Protein AF-K9Y0U2-F1 (afdb_monomer_lite)

Sequence (178 aa):
MDYDLEQKLWNAGQTDQIYKKEIWLKIVYSLLSDFQKFIGQSFEKDEEINMDINNPFSPSFGIWIWKDGENLYEGKSNIIDSSI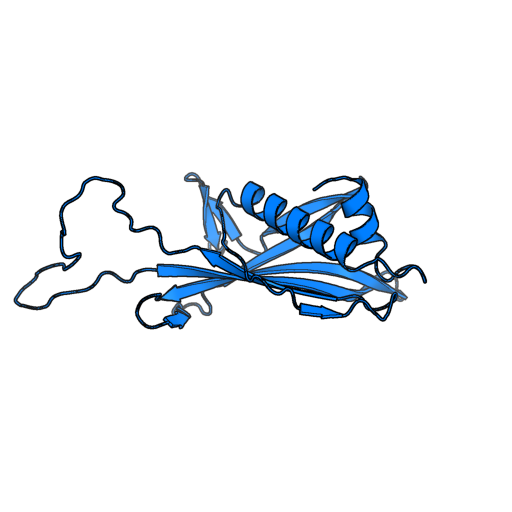ETNNKKFLLPSITWSGVMGGDMIGSKENDKTQEIFSVSLTLFLFDSINKERIRLDTGESIIEFVYKKHSNGHGNWISLGWHKDIYGEWEDIQYE

Radius of gyration: 19.95 Å; chains: 1; bounding box: 47×32×65 Å

Secondary structure (DSSP, 8-state):
--HHHHHHHHHTTSSS-PPPHHHHHHHHHHHHHHHHHHHT---EE-S--EEE-SSTTS-EEEEEEE-----S--S-S-----EEEETTEEEEPP-EEEEEEEEEEEEEEEETTEEEEEEEEEEEEEEEETTTTEE-EETTEE-EEEEEEEE-TTS-EEEEEESEEE-TTS-EEE----

Organism: Stanieria cyanosphaera (strain ATCC 29371 / PCC 7437) (NCBI:txid111780)

Structure (mmCIF, N/CA/C/O backbone):
data_AF-K9Y0U2-F1
#
_entry.id   AF-K9Y0U2-F1
#
loop_
_atom_site.group_PDB
_atom_site.id
_atom_site.type_symbol
_atom_site.label_atom_id
_atom_site.label_alt_id
_atom_site.label_comp_id
_atom_site.label_asym_id
_atom_site.label_entity_id
_atom_site.label_seq_id
_atom_site.pdbx_PDB_ins_code
_atom_site.Cartn_x
_atom_site.Cartn_y
_atom_site.Cartn_z
_atom_site.occupancy
_atom_site.B_iso_or_equiv
_atom_site.auth_seq_id
_atom_site.auth_comp_id
_atom_site.auth_asym_id
_atom_site.auth_atom_id
_atom_site.pdbx_PDB_model_num
ATOM 1 N N . MET A 1 1 ? -0.264 13.273 -5.084 1.00 85.12 1 MET A N 1
ATOM 2 C CA . MET A 1 1 ? 1.164 12.898 -5.249 1.00 85.12 1 MET A CA 1
ATOM 3 C C . MET A 1 1 ? 1.847 13.863 -6.227 1.00 85.12 1 MET A C 1
ATOM 5 O O . MET A 1 1 ? 1.138 14.496 -7.001 1.00 85.12 1 MET A O 1
ATOM 9 N N . ASP A 1 2 ? 3.175 14.042 -6.182 1.00 88.69 2 ASP A N 1
ATOM 10 C CA . ASP A 1 2 ? 3.893 14.798 -7.233 1.00 88.69 2 ASP A CA 1
ATOM 11 C C . ASP A 1 2 ? 3.988 13.975 -8.529 1.00 88.69 2 ASP A C 1
ATOM 13 O O . ASP A 1 2 ? 4.204 12.762 -8.474 1.00 88.69 2 ASP A O 1
ATOM 17 N N . TYR A 1 3 ? 3.845 14.631 -9.685 1.00 90.31 3 TYR A N 1
ATOM 18 C CA . TYR A 1 3 ? 3.763 13.955 -10.982 1.00 90.31 3 TYR A CA 1
ATOM 19 C C . TYR A 1 3 ? 5.022 13.142 -11.323 1.00 90.31 3 TYR A C 1
ATOM 21 O O . TYR A 1 3 ? 4.906 12.051 -11.874 1.00 90.31 3 TYR A O 1
ATOM 29 N N . ASP A 1 4 ? 6.226 13.612 -10.975 1.00 93.62 4 ASP A N 1
ATOM 30 C CA . ASP A 1 4 ? 7.470 12.883 -11.268 1.00 93.62 4 ASP A CA 1
ATOM 31 C C . ASP A 1 4 ? 7.577 11.587 -10.449 1.00 93.62 4 ASP A C 1
ATOM 33 O O . ASP A 1 4 ? 7.944 10.536 -10.981 1.00 93.62 4 ASP A O 1
ATOM 37 N N . LEU A 1 5 ? 7.204 11.630 -9.167 1.00 94.94 5 LEU A N 1
ATOM 38 C CA . LEU A 1 5 ? 7.171 10.434 -8.319 1.00 94.94 5 LEU A CA 1
ATOM 39 C C . LEU A 1 5 ? 6.111 9.438 -8.796 1.00 94.94 5 LEU A C 1
ATOM 41 O O . LEU A 1 5 ? 6.335 8.231 -8.754 1.00 94.94 5 LEU A O 1
ATOM 45 N N . GLU A 1 6 ? 4.970 9.941 -9.253 1.00 93.69 6 GLU A N 1
ATOM 46 C CA . GLU A 1 6 ? 3.879 9.128 -9.778 1.00 93.69 6 GLU A CA 1
ATOM 47 C C . GLU A 1 6 ? 4.269 8.416 -11.079 1.00 93.69 6 GLU A C 1
ATOM 49 O O . GLU A 1 6 ? 4.032 7.219 -11.226 1.00 93.69 6 GLU A O 1
ATOM 54 N N . GLN A 1 7 ? 4.949 9.102 -12.003 1.00 92.88 7 GLN A N 1
ATOM 55 C CA . GLN A 1 7 ? 5.466 8.440 -13.204 1.00 92.88 7 GLN A CA 1
ATOM 56 C C . GLN A 1 7 ? 6.514 7.376 -12.863 1.00 92.88 7 GLN A C 1
ATOM 58 O O . GLN A 1 7 ? 6.521 6.311 -13.476 1.00 92.88 7 GLN A O 1
ATOM 63 N N . LYS A 1 8 ? 7.373 7.617 -11.865 1.00 94.12 8 LYS A N 1
ATOM 64 C CA . LYS A 1 8 ? 8.321 6.599 -11.383 1.00 94.12 8 LYS A CA 1
ATOM 65 C C . LYS A 1 8 ? 7.601 5.388 -10.804 1.00 94.12 8 LYS A C 1
ATOM 67 O O . LYS A 1 8 ? 7.961 4.273 -11.152 1.00 94.12 8 LYS A O 1
ATOM 72 N N . LEU A 1 9 ? 6.564 5.591 -9.992 1.00 94.56 9 LEU A N 1
ATOM 73 C CA . LEU A 1 9 ? 5.728 4.498 -9.492 1.00 94.56 9 LEU A CA 1
ATOM 74 C C . LEU A 1 9 ? 5.173 3.655 -10.650 1.00 94.56 9 LEU A C 1
ATOM 76 O O . LEU A 1 9 ? 5.312 2.438 -10.645 1.00 94.56 9 LEU A O 1
ATOM 80 N N . TRP A 1 10 ? 4.602 4.296 -11.672 1.00 92.06 10 TRP A N 1
ATOM 81 C CA . TRP A 1 10 ? 3.995 3.583 -12.799 1.00 92.06 10 TRP A CA 1
ATOM 82 C C . TRP A 1 10 ? 4.975 2.910 -13.748 1.00 92.06 10 TRP A C 1
ATOM 84 O O . TRP A 1 10 ? 4.578 1.971 -14.432 1.00 92.06 10 TRP A O 1
ATOM 94 N N . ASN A 1 11 ? 6.217 3.380 -13.800 1.00 91.25 11 ASN A N 1
ATOM 95 C CA . ASN A 1 11 ? 7.268 2.799 -14.632 1.00 91.25 11 ASN A CA 1
ATOM 96 C C . ASN A 1 11 ? 8.131 1.781 -13.865 1.00 91.25 11 ASN A C 1
ATOM 98 O O . ASN A 1 11 ? 8.994 1.136 -14.465 1.00 91.25 11 ASN A O 1
ATOM 102 N N . ALA A 1 12 ? 7.917 1.626 -12.555 1.00 92.19 12 ALA A N 1
ATOM 103 C CA . ALA A 1 12 ? 8.572 0.599 -11.758 1.00 92.19 12 ALA A CA 1
ATOM 104 C C . ALA A 1 12 ? 8.256 -0.795 -12.325 1.00 92.19 12 ALA A C 1
ATOM 106 O O . ALA A 1 12 ? 7.140 -1.048 -12.779 1.00 92.19 12 ALA A O 1
ATOM 107 N N . GLY A 1 13 ? 9.251 -1.684 -12.362 1.00 89.06 13 GLY A N 1
ATOM 108 C CA . GLY A 1 13 ? 9.092 -3.015 -12.953 1.00 89.06 13 GLY A CA 1
ATOM 109 C C . GLY A 1 13 ? 9.189 -3.066 -14.481 1.00 89.06 13 GLY A C 1
ATOM 110 O O . GLY A 1 13 ? 9.381 -4.137 -15.043 1.00 89.06 13 GLY A O 1
ATOM 111 N N . GLN A 1 14 ? 9.083 -1.927 -15.180 1.00 89.06 14 GLN A N 1
ATOM 112 C CA . GLN A 1 14 ? 8.996 -1.890 -16.651 1.00 89.06 14 GLN A CA 1
ATOM 113 C C . GLN A 1 14 ? 10.332 -1.611 -17.347 1.00 89.06 14 GLN A C 1
ATOM 115 O O . GLN A 1 14 ? 10.427 -1.697 -18.571 1.00 89.06 14 GLN A O 1
ATOM 120 N N . THR A 1 15 ? 11.363 -1.244 -16.587 1.00 86.44 15 THR A N 1
ATOM 121 C CA . THR A 1 15 ? 12.689 -0.895 -17.111 1.00 86.44 15 THR A CA 1
ATOM 122 C C . THR A 1 15 ? 13.772 -1.581 -16.291 1.00 86.44 15 THR A C 1
ATOM 124 O O . THR A 1 15 ? 13.530 -2.000 -15.164 1.00 86.44 15 THR A O 1
ATOM 127 N N . ASP A 1 16 ? 14.984 -1.657 -16.832 1.00 87.19 16 ASP A N 1
ATOM 128 C CA . ASP A 1 16 ? 16.177 -2.124 -16.116 1.00 87.19 16 ASP A CA 1
ATOM 129 C C . ASP A 1 16 ? 16.710 -1.097 -15.098 1.00 87.19 16 ASP A C 1
ATOM 131 O O . ASP A 1 16 ? 17.675 -1.359 -14.374 1.00 87.19 16 ASP A O 1
ATOM 135 N N . GLN A 1 17 ? 16.081 0.078 -15.012 1.00 87.81 17 GLN A N 1
ATOM 136 C CA . GLN A 1 17 ? 16.487 1.137 -14.108 1.00 87.81 17 GLN A CA 1
ATOM 137 C C . GLN A 1 17 ? 16.102 0.813 -12.660 1.00 87.81 17 GLN A C 1
ATOM 139 O O . GLN A 1 17 ? 14.937 0.854 -12.270 1.00 87.81 17 GLN A O 1
ATOM 144 N N . ILE A 1 18 ? 17.116 0.614 -11.820 1.00 89.25 18 ILE A N 1
ATOM 145 C CA . ILE A 1 18 ? 16.942 0.511 -10.369 1.00 89.25 18 ILE A CA 1
ATOM 146 C C . ILE A 1 18 ? 16.820 1.917 -9.774 1.00 89.25 18 ILE A C 1
ATOM 148 O O . ILE A 1 18 ? 17.741 2.740 -9.859 1.00 89.25 18 ILE A O 1
ATOM 152 N N . TYR A 1 19 ? 15.690 2.203 -9.131 1.00 92.75 19 TYR A N 1
ATOM 153 C CA . TYR A 1 19 ? 15.543 3.416 -8.335 1.00 92.75 19 TYR A CA 1
ATOM 154 C C . TYR A 1 19 ? 16.233 3.262 -6.986 1.00 92.75 19 TYR A C 1
ATOM 156 O O . TYR A 1 19 ? 16.127 2.238 -6.315 1.00 92.75 19 TYR A O 1
ATOM 164 N N . LYS A 1 20 ? 16.922 4.322 -6.558 1.00 94.62 20 LYS A N 1
ATOM 165 C CA . LYS A 1 20 ? 17.547 4.345 -5.235 1.00 94.62 20 LYS A CA 1
ATOM 166 C C . LYS A 1 20 ? 16.485 4.292 -4.135 1.00 94.62 20 LYS A C 1
ATOM 168 O O . LYS A 1 20 ? 15.379 4.811 -4.315 1.00 94.62 20 LYS A O 1
ATOM 173 N N . LYS A 1 21 ? 16.852 3.756 -2.967 1.00 95.38 21 LYS A N 1
ATOM 174 C CA . LYS A 1 21 ? 15.973 3.664 -1.789 1.00 95.38 21 LYS A CA 1
ATOM 175 C C . LYS A 1 21 ? 15.334 5.009 -1.429 1.00 95.38 21 LYS A C 1
ATOM 177 O O . LYS A 1 21 ? 14.162 5.054 -1.079 1.00 95.38 21 LYS A O 1
ATOM 182 N N . GLU A 1 22 ? 16.048 6.123 -1.586 1.00 96.12 22 GLU A N 1
ATOM 183 C CA . GLU A 1 22 ? 15.520 7.457 -1.270 1.00 96.12 22 GLU A CA 1
ATOM 184 C C . GLU A 1 22 ? 14.366 7.876 -2.191 1.00 96.12 22 GLU A C 1
ATOM 186 O O . GLU A 1 22 ? 13.500 8.648 -1.781 1.00 96.12 22 GLU A O 1
ATOM 191 N N . ILE A 1 23 ? 14.340 7.385 -3.433 1.00 95.81 23 ILE A N 1
ATOM 192 C CA . ILE A 1 23 ? 13.233 7.625 -4.366 1.00 95.81 23 ILE A CA 1
ATOM 193 C C . ILE A 1 23 ? 12.016 6.813 -3.926 1.00 95.81 23 ILE A C 1
ATOM 195 O O . ILE A 1 23 ? 10.928 7.375 -3.829 1.00 95.81 23 ILE A O 1
ATOM 199 N N . TRP A 1 24 ? 12.206 5.535 -3.591 1.00 96.00 24 TRP A N 1
ATOM 200 C CA . TRP A 1 24 ? 11.136 4.688 -3.061 1.00 96.00 24 TRP A CA 1
ATOM 201 C C . TRP A 1 24 ? 10.532 5.255 -1.779 1.00 96.00 24 TRP A C 1
ATOM 203 O O . TRP A 1 24 ? 9.315 5.357 -1.676 1.00 96.00 24 TRP A O 1
ATOM 213 N N . LEU A 1 25 ? 11.355 5.738 -0.847 1.00 96.25 25 LEU A N 1
ATOM 214 C CA . LEU A 1 25 ? 10.867 6.406 0.364 1.00 96.25 25 LEU A CA 1
ATOM 215 C C . LEU A 1 25 ? 10.001 7.630 0.033 1.00 96.25 25 LEU A C 1
ATOM 217 O O . LEU A 1 25 ? 8.937 7.807 0.621 1.00 96.25 25 LEU A O 1
ATOM 221 N N . LYS A 1 26 ? 10.409 8.455 -0.941 1.00 97.06 26 LYS A N 1
ATOM 222 C CA . LYS A 1 26 ? 9.600 9.599 -1.394 1.00 97.06 26 LYS A CA 1
ATOM 223 C C . LYS A 1 26 ? 8.276 9.161 -2.016 1.00 97.06 26 LYS A C 1
ATOM 225 O O . LYS A 1 26 ? 7.264 9.805 -1.755 1.00 97.06 26 LYS A O 1
ATOM 230 N N . ILE A 1 27 ? 8.276 8.090 -2.810 1.00 96.75 27 ILE A N 1
ATOM 231 C CA . ILE A 1 27 ? 7.062 7.510 -3.398 1.00 96.75 27 ILE A CA 1
ATOM 232 C C . ILE A 1 27 ? 6.110 7.059 -2.288 1.00 96.75 27 ILE A C 1
ATOM 234 O O . ILE A 1 27 ? 4.984 7.546 -2.230 1.00 96.75 27 ILE A O 1
ATOM 238 N N . VAL A 1 28 ? 6.579 6.214 -1.365 1.00 96.94 28 VAL A N 1
ATOM 239 C CA . VAL A 1 28 ? 5.774 5.670 -0.257 1.00 96.94 28 VAL A CA 1
ATOM 240 C C . VAL A 1 28 ? 5.212 6.788 0.621 1.00 96.94 28 VAL A C 1
ATOM 242 O O . VAL A 1 28 ? 4.020 6.806 0.916 1.00 96.94 28 VAL A O 1
ATOM 245 N N . TYR A 1 29 ? 6.027 7.777 0.993 1.00 96.19 29 TYR A N 1
ATOM 246 C CA . TYR A 1 29 ? 5.552 8.904 1.800 1.00 96.19 29 TYR A CA 1
ATOM 247 C C . TYR A 1 29 ? 4.585 9.816 1.047 1.00 96.19 29 TYR A C 1
ATOM 249 O O . TYR A 1 29 ? 3.663 10.358 1.656 1.00 96.19 29 TYR A O 1
ATOM 257 N N . SER A 1 30 ? 4.755 9.980 -0.268 1.00 96.69 30 SER A N 1
ATOM 258 C CA . SER A 1 30 ? 3.799 10.743 -1.068 1.00 96.69 30 SER A CA 1
ATOM 259 C C . SER A 1 30 ? 2.466 10.008 -1.198 1.00 96.69 30 SER A C 1
ATOM 261 O O . SER A 1 30 ? 1.435 10.652 -1.037 1.00 96.69 30 SER A O 1
ATOM 263 N N . LEU A 1 31 ? 2.482 8.685 -1.393 1.00 97.12 31 LEU A N 1
ATOM 264 C CA . LEU A 1 31 ? 1.287 7.834 -1.408 1.00 97.12 31 LEU A CA 1
ATOM 265 C C . LEU A 1 31 ? 0.527 7.903 -0.081 1.00 97.12 31 LEU A C 1
ATOM 267 O O . LEU A 1 31 ? -0.671 8.171 -0.087 1.00 97.12 31 LEU A O 1
ATOM 271 N N . LEU A 1 32 ? 1.225 7.753 1.050 1.00 96.56 32 LEU A N 1
ATOM 272 C CA . LEU A 1 32 ? 0.609 7.859 2.374 1.00 96.56 32 LEU A CA 1
ATOM 273 C C . LEU A 1 32 ? 0.042 9.264 2.622 1.00 96.56 32 LEU A C 1
ATOM 275 O O . LEU A 1 32 ? -1.087 9.407 3.081 1.00 96.56 32 LEU A O 1
ATOM 279 N N . SER A 1 33 ? 0.788 10.319 2.282 1.00 95.94 33 SER A N 1
ATOM 280 C CA . SER A 1 33 ? 0.293 11.695 2.414 1.00 95.94 33 SER A CA 1
ATOM 281 C C . SER A 1 33 ? -0.955 11.942 1.562 1.00 95.94 33 SER A C 1
ATOM 283 O O . SER A 1 33 ? -1.879 12.621 2.010 1.00 95.94 33 SER A O 1
ATOM 285 N N . ASP A 1 34 ? -0.986 11.397 0.346 1.00 96.38 34 ASP A N 1
ATOM 286 C CA . ASP A 1 34 ? -2.134 11.472 -0.554 1.00 96.38 34 ASP A CA 1
ATOM 287 C C . ASP A 1 34 ? -3.341 10.710 0.009 1.00 96.38 34 ASP A C 1
ATOM 289 O O . ASP A 1 34 ? -4.444 11.253 0.056 1.00 96.38 34 ASP A O 1
ATOM 293 N N . PHE A 1 35 ? -3.114 9.508 0.548 1.00 95.75 35 PHE A N 1
ATOM 294 C CA . PHE A 1 35 ? -4.143 8.696 1.197 1.00 95.75 35 PHE A CA 1
ATOM 295 C C . PHE A 1 35 ? -4.768 9.410 2.398 1.00 95.75 35 PHE A C 1
ATOM 297 O O . PHE A 1 35 ? -5.988 9.514 2.496 1.00 95.75 35 PHE A O 1
ATOM 304 N N . GLN A 1 36 ? -3.945 9.970 3.285 1.00 94.31 36 GLN A N 1
ATOM 305 C CA . GLN A 1 36 ? -4.421 10.708 4.458 1.00 94.31 36 GLN A CA 1
ATOM 306 C C . GLN A 1 36 ? -5.299 11.905 4.072 1.00 94.31 36 GLN A C 1
ATOM 308 O O . GLN A 1 36 ? -6.299 12.190 4.729 1.00 94.31 36 GLN A O 1
ATOM 313 N N . LYS A 1 37 ? -4.965 12.594 2.971 1.00 93.81 37 LYS A N 1
ATOM 314 C CA . LYS A 1 37 ? -5.805 13.672 2.424 1.00 93.81 37 LYS A CA 1
ATOM 315 C C . LYS A 1 37 ? -7.115 13.139 1.857 1.00 93.81 37 LYS A C 1
ATOM 317 O O . LYS A 1 37 ? -8.154 13.752 2.076 1.00 93.81 37 LYS A O 1
ATOM 322 N N . PHE A 1 38 ? -7.063 12.021 1.137 1.00 92.44 38 PHE A N 1
ATOM 323 C CA . PHE A 1 38 ? -8.236 11.373 0.555 1.00 92.44 38 PHE A CA 1
ATOM 324 C C . PHE A 1 38 ? -9.239 10.931 1.630 1.00 92.44 38 PHE A C 1
ATOM 326 O O . PHE A 1 38 ? -10.432 11.245 1.559 1.00 92.44 38 PHE A O 1
ATOM 333 N N . ILE A 1 39 ? -8.751 10.243 2.663 1.00 89.81 39 ILE A N 1
ATOM 334 C CA . ILE A 1 39 ? -9.589 9.765 3.759 1.00 89.81 39 ILE A CA 1
ATOM 335 C C . ILE A 1 39 ? -10.008 10.920 4.686 1.00 89.81 39 ILE A C 1
ATOM 337 O O . ILE A 1 39 ? -11.124 10.904 5.200 1.00 89.81 39 ILE A O 1
ATOM 341 N N . GLY A 1 40 ? -9.184 11.970 4.797 1.00 88.44 40 GLY A N 1
ATOM 342 C CA . GLY A 1 40 ? -9.396 13.119 5.685 1.00 88.44 40 GLY A CA 1
ATOM 343 C C . GLY A 1 40 ? -8.897 12.876 7.112 1.00 88.44 40 GLY A C 1
ATOM 344 O O . GLY A 1 40 ? -9.385 13.502 8.046 1.00 88.44 40 GLY A O 1
ATOM 345 N N . GLN A 1 41 ? -7.954 11.950 7.289 1.00 87.19 41 GLN A N 1
ATOM 346 C CA . GLN A 1 41 ? -7.462 11.500 8.587 1.00 87.19 41 GLN A CA 1
ATOM 347 C C . GLN A 1 41 ? -5.956 11.250 8.533 1.00 87.19 41 GLN A C 1
ATOM 349 O O . GLN A 1 41 ? -5.435 10.731 7.545 1.00 87.19 41 GLN A O 1
ATOM 354 N N . SER A 1 42 ? -5.266 11.626 9.606 1.00 91.06 42 SER A N 1
ATOM 355 C CA . SER A 1 42 ? -3.837 11.375 9.779 1.00 91.06 42 SER A CA 1
ATOM 356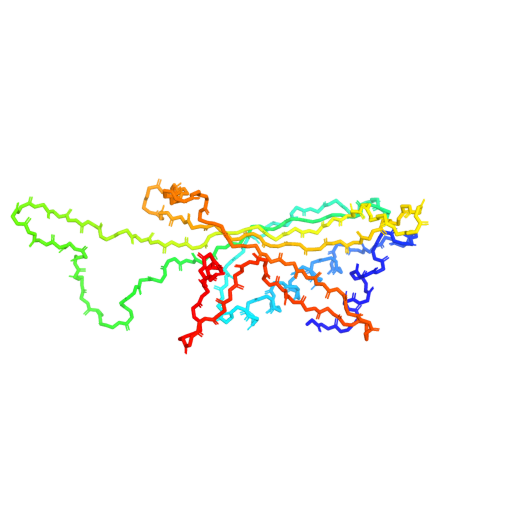 C C . SER A 1 42 ? -3.604 10.004 10.400 1.00 91.06 42 SER A C 1
ATOM 358 O O . SER A 1 42 ? -4.338 9.594 11.298 1.00 91.06 42 SER A O 1
ATOM 360 N N . PHE A 1 43 ? -2.550 9.342 9.943 1.00 91.81 43 PHE A N 1
ATOM 361 C CA . PHE A 1 43 ? -2.046 8.093 10.478 1.00 91.81 43 PHE A CA 1
ATOM 362 C C . PHE A 1 43 ? -0.571 8.271 10.839 1.00 91.81 43 PHE A C 1
ATOM 364 O O . PHE A 1 43 ? 0.209 8.932 10.150 1.00 91.81 43 PHE A O 1
ATOM 371 N N . GLU A 1 44 ? -0.182 7.661 11.941 1.00 92.62 44 GLU A N 1
ATOM 372 C CA . GLU A 1 44 ? 1.200 7.327 12.212 1.00 92.62 44 GLU A CA 1
ATOM 373 C C . GLU A 1 44 ? 1.635 6.158 11.330 1.00 92.62 44 GLU A C 1
ATOM 375 O O . GLU A 1 44 ? 0.831 5.507 10.656 1.00 92.62 44 GLU A O 1
ATOM 380 N N . LYS A 1 45 ? 2.940 5.918 11.294 1.00 93.44 45 LYS A N 1
ATOM 381 C CA . LYS A 1 45 ? 3.548 4.893 10.458 1.00 93.44 45 LYS A CA 1
ATOM 382 C C . LYS A 1 45 ? 4.783 4.331 11.132 1.00 93.44 45 LYS A C 1
ATOM 384 O O . LYS A 1 45 ? 5.461 5.046 11.872 1.00 93.44 45 LYS A O 1
ATOM 389 N N . ASP A 1 46 ? 5.143 3.116 10.748 1.00 91.88 46 ASP A N 1
ATOM 390 C CA . ASP A 1 46 ? 6.424 2.547 11.140 1.00 91.88 46 ASP A CA 1
ATOM 391 C C . ASP A 1 46 ? 7.596 3.413 10.641 1.00 91.88 46 ASP A C 1
ATOM 393 O O . ASP A 1 46 ? 7.543 4.106 9.607 1.00 91.88 46 ASP A O 1
ATOM 397 N N . GLU A 1 47 ? 8.684 3.394 11.413 1.00 89.44 47 GLU A N 1
ATOM 398 C CA . GLU A 1 47 ? 9.952 4.008 11.015 1.00 89.44 47 GLU A CA 1
ATOM 399 C C . GLU A 1 47 ? 10.590 3.237 9.858 1.00 89.44 47 GLU A C 1
ATOM 401 O O . GLU A 1 47 ? 11.123 3.838 8.919 1.00 89.44 47 GLU A O 1
ATOM 406 N N . GLU A 1 48 ? 10.505 1.908 9.917 1.00 91.38 48 GLU A N 1
ATOM 407 C CA . GLU A 1 48 ? 11.047 1.008 8.914 1.00 91.38 48 GLU A CA 1
ATOM 408 C C . GLU A 1 48 ? 9.994 0.668 7.857 1.00 91.38 48 GLU A C 1
ATOM 410 O O . GLU A 1 48 ? 8.847 0.345 8.154 1.00 91.38 48 GLU A O 1
ATOM 415 N N . ILE A 1 49 ? 10.402 0.740 6.592 1.00 94.44 49 ILE A N 1
ATOM 416 C CA . ILE A 1 49 ? 9.594 0.305 5.456 1.00 94.44 49 ILE A CA 1
ATOM 417 C C . ILE A 1 49 ? 10.258 -0.945 4.902 1.00 94.44 49 ILE A C 1
ATOM 419 O O . ILE A 1 49 ? 11.435 -0.899 4.525 1.00 94.44 49 ILE A O 1
ATOM 423 N N . ASN A 1 50 ? 9.502 -2.038 4.828 1.00 95.88 50 ASN A N 1
ATOM 424 C CA . ASN A 1 50 ? 9.959 -3.239 4.151 1.00 95.88 50 ASN A CA 1
ATOM 425 C C . ASN A 1 50 ? 10.001 -2.954 2.645 1.00 95.88 50 ASN A C 1
ATOM 427 O O . ASN A 1 50 ? 9.026 -2.455 2.088 1.00 95.88 50 ASN A O 1
ATOM 431 N N . MET A 1 51 ? 11.136 -3.210 2.000 1.00 95.56 51 MET A N 1
ATOM 432 C CA . MET A 1 51 ? 11.342 -2.944 0.580 1.00 95.56 51 MET A CA 1
ATOM 433 C C . MET A 1 51 ? 12.196 -4.046 -0.035 1.00 95.56 51 MET A C 1
ATOM 435 O O . MET A 1 51 ? 13.308 -4.291 0.438 1.00 95.56 51 MET A O 1
ATOM 439 N N . ASP A 1 52 ? 11.732 -4.615 -1.143 1.00 95.06 52 ASP A N 1
ATOM 440 C CA . ASP A 1 52 ? 12.575 -5.378 -2.058 1.00 95.06 52 ASP A CA 1
ATOM 441 C C . ASP A 1 52 ? 12.668 -4.615 -3.375 1.00 95.06 52 ASP A C 1
ATOM 443 O O . ASP A 1 52 ? 11.726 -4.566 -4.149 1.00 95.06 52 ASP A O 1
ATOM 447 N N . ILE A 1 53 ? 13.789 -3.933 -3.595 1.00 93.62 53 ILE A N 1
ATOM 448 C CA . ILE A 1 53 ? 13.979 -3.019 -4.737 1.00 93.62 53 ILE A CA 1
ATOM 449 C C . ILE A 1 53 ? 15.251 -3.336 -5.523 1.00 93.62 53 ILE A C 1
ATOM 451 O O . ILE A 1 53 ? 15.662 -2.567 -6.391 1.00 93.62 53 ILE A O 1
ATOM 455 N N . ASN A 1 54 ? 15.907 -4.450 -5.191 1.00 91.31 54 ASN A N 1
ATOM 456 C CA . ASN A 1 54 ? 17.158 -4.848 -5.831 1.00 91.31 54 ASN A CA 1
ATOM 457 C C . ASN A 1 54 ? 16.908 -5.480 -7.203 1.00 91.31 54 ASN A C 1
ATOM 459 O O . ASN A 1 54 ? 17.774 -5.412 -8.074 1.00 91.31 54 ASN A O 1
ATOM 463 N N . ASN A 1 55 ? 15.728 -6.073 -7.399 1.00 90.81 55 ASN A N 1
ATOM 464 C CA . ASN A 1 55 ? 15.265 -6.512 -8.703 1.00 90.81 55 ASN A CA 1
ATOM 465 C C . ASN A 1 55 ? 14.450 -5.385 -9.370 1.00 90.81 55 ASN A C 1
ATOM 467 O O . ASN A 1 55 ? 13.325 -5.130 -8.937 1.00 90.81 55 ASN A O 1
ATOM 471 N N . PRO A 1 56 ? 14.959 -4.729 -10.432 1.00 89.25 56 PRO A N 1
ATOM 472 C CA . PRO A 1 56 ? 14.240 -3.639 -11.095 1.00 89.25 56 PRO A CA 1
ATOM 473 C C . PRO A 1 56 ? 12.919 -4.077 -11.741 1.00 89.25 56 PRO A C 1
ATOM 475 O O . PRO A 1 56 ? 12.056 -3.230 -11.953 1.00 89.25 56 PRO A O 1
ATOM 478 N N . PHE A 1 57 ? 12.750 -5.377 -12.013 1.00 90.12 57 PHE A N 1
ATOM 479 C CA . PHE A 1 57 ? 11.550 -5.955 -12.626 1.00 90.12 57 PHE A CA 1
ATOM 480 C C . PHE A 1 57 ? 10.518 -6.452 -11.611 1.00 90.12 57 PHE A C 1
ATOM 482 O O . PHE A 1 57 ? 9.392 -6.737 -11.987 1.00 90.12 57 PHE A O 1
ATOM 489 N N . SER A 1 58 ? 10.885 -6.555 -10.332 1.00 92.06 58 SER A N 1
ATOM 490 C CA . SER A 1 58 ? 9.982 -7.008 -9.269 1.00 92.06 58 SER A CA 1
ATOM 491 C C . SER A 1 58 ? 10.144 -6.175 -7.995 1.00 92.06 58 SER A C 1
ATOM 493 O O . SER A 1 58 ? 10.389 -6.745 -6.929 1.00 92.06 58 SER A O 1
ATOM 495 N N . PRO A 1 59 ? 10.084 -4.832 -8.078 1.00 94.81 59 PRO A N 1
ATOM 496 C CA . PRO A 1 59 ? 10.147 -4.023 -6.881 1.00 94.81 59 PRO A CA 1
ATOM 497 C C . PRO A 1 59 ? 8.883 -4.218 -6.037 1.00 94.81 59 PRO A C 1
ATOM 499 O O . PRO A 1 59 ? 7.786 -4.327 -6.579 1.00 94.81 59 PRO A O 1
ATOM 502 N N . SER A 1 60 ? 9.026 -4.174 -4.718 1.00 96.31 60 SER A N 1
ATOM 503 C CA . SER A 1 60 ? 7.910 -4.184 -3.780 1.00 96.31 60 SER A CA 1
ATOM 504 C C . SER A 1 60 ? 8.211 -3.364 -2.527 1.00 96.31 60 SER A C 1
ATOM 506 O O . SER A 1 60 ? 9.370 -3.107 -2.177 1.00 96.31 60 SER A O 1
ATOM 508 N N . PHE A 1 61 ? 7.156 -2.928 -1.842 1.00 97.31 61 PHE A N 1
ATOM 509 C CA . PHE A 1 61 ? 7.256 -2.316 -0.522 1.00 97.31 61 PHE A CA 1
ATOM 510 C C . PHE A 1 61 ? 6.048 -2.640 0.360 1.00 97.31 61 PHE A C 1
ATOM 512 O O . PHE A 1 61 ? 4.961 -2.935 -0.132 1.00 97.31 61 PHE A O 1
ATOM 519 N N . GLY A 1 62 ? 6.227 -2.496 1.672 1.00 97.19 62 GLY A N 1
ATOM 520 C CA . GLY A 1 62 ? 5.166 -2.574 2.670 1.00 97.19 62 GLY A CA 1
ATOM 521 C C . GLY A 1 62 ? 5.462 -1.688 3.877 1.00 97.19 62 GLY A C 1
ATOM 522 O O . GLY A 1 62 ? 6.598 -1.636 4.352 1.00 97.19 62 GLY A O 1
ATOM 523 N N . ILE A 1 63 ? 4.442 -0.990 4.372 1.00 97.06 63 ILE A N 1
ATOM 524 C CA . ILE A 1 63 ? 4.525 -0.150 5.569 1.00 97.06 63 ILE A CA 1
ATOM 525 C C . ILE A 1 63 ? 3.272 -0.317 6.429 1.00 97.06 63 ILE A C 1
ATOM 527 O O . ILE A 1 63 ? 2.153 -0.288 5.912 1.00 97.06 63 ILE A O 1
ATOM 531 N N . TRP A 1 64 ? 3.465 -0.464 7.740 1.00 95.25 64 TRP A N 1
ATOM 532 C CA . TRP A 1 64 ? 2.376 -0.387 8.707 1.00 95.25 64 TRP A CA 1
ATOM 533 C C . TRP A 1 64 ? 2.064 1.056 9.068 1.00 95.25 64 TRP A C 1
ATOM 535 O O . TRP A 1 64 ? 2.958 1.894 9.204 1.00 95.25 64 TRP A O 1
ATOM 545 N N . ILE A 1 65 ? 0.776 1.320 9.232 1.00 94.12 65 ILE A N 1
ATOM 546 C CA . ILE A 1 65 ? 0.226 2.598 9.655 1.00 94.12 65 ILE A CA 1
ATOM 547 C C . ILE A 1 65 ? -0.794 2.374 10.766 1.00 94.12 65 ILE A C 1
ATOM 549 O O . ILE A 1 65 ? -1.440 1.329 10.818 1.00 94.12 65 ILE A O 1
ATOM 553 N N . TRP A 1 66 ? -0.962 3.336 11.659 1.00 91.06 66 TRP A N 1
ATOM 554 C CA . TRP A 1 66 ? -1.998 3.282 12.688 1.00 91.06 66 TRP A CA 1
ATOM 555 C C . TRP A 1 66 ? -2.454 4.678 13.040 1.00 91.06 66 TRP A C 1
ATOM 557 O O . TRP A 1 66 ? -1.739 5.655 12.861 1.00 91.06 66 TRP A O 1
ATOM 567 N N . LYS A 1 67 ? -3.677 4.781 13.526 1.00 84.31 67 LYS A N 1
ATOM 568 C CA . LYS A 1 67 ? -4.131 5.969 14.218 1.00 84.31 67 LYS A CA 1
ATOM 569 C C . LYS A 1 67 ? -3.913 5.719 15.705 1.00 84.31 67 LYS A C 1
ATOM 571 O O . LYS A 1 67 ? -4.321 4.682 16.222 1.00 84.31 67 LYS A O 1
ATOM 576 N N . ASP A 1 68 ? -3.278 6.642 16.410 1.00 69.25 68 ASP A N 1
ATOM 577 C CA . ASP A 1 68 ? -3.389 6.619 17.864 1.00 69.25 68 ASP A CA 1
ATOM 578 C C . ASP A 1 68 ? -4.841 6.925 18.212 1.00 69.25 68 ASP A C 1
ATOM 580 O O . ASP A 1 68 ? -5.423 7.880 17.689 1.00 69.25 68 ASP A O 1
ATOM 584 N N . GLY A 1 69 ? -5.453 6.064 19.030 1.00 59.75 69 GLY A N 1
ATOM 585 C CA . GLY A 1 69 ? -6.825 6.261 19.471 1.00 59.75 69 GLY A CA 1
ATOM 586 C C . GLY A 1 69 ? -6.935 7.665 20.045 1.00 59.75 69 GLY A C 1
ATOM 587 O O . GLY A 1 69 ? -6.323 7.963 21.071 1.00 59.75 69 GLY A O 1
ATOM 588 N N . GLU A 1 70 ? -7.669 8.547 19.363 1.00 51.50 70 GLU A N 1
ATOM 589 C CA . GLU A 1 70 ? -7.982 9.849 19.928 1.00 51.50 70 GLU A CA 1
ATOM 590 C C . GLU A 1 70 ? -8.652 9.559 21.268 1.00 51.50 70 GLU A C 1
ATOM 592 O O . GLU A 1 70 ? -9.686 8.888 21.330 1.00 51.50 70 GLU A O 1
ATOM 597 N N . ASN A 1 71 ? -8.062 10.044 22.362 1.00 41.47 71 ASN A N 1
ATOM 598 C CA . ASN A 1 71 ? -8.863 10.287 23.545 1.00 41.47 71 ASN A CA 1
ATOM 599 C C . ASN A 1 71 ? -9.990 11.191 23.047 1.00 41.47 71 ASN A C 1
ATOM 601 O O . ASN A 1 71 ? -9.743 12.364 22.777 1.00 41.47 71 ASN A O 1
ATOM 605 N N . LEU A 1 72 ? -11.204 10.656 22.893 1.00 39.84 72 LEU A N 1
ATOM 606 C CA . LEU A 1 72 ? -12.415 11.361 22.441 1.00 39.84 72 LEU A CA 1
ATOM 607 C C . LEU A 1 72 ? -12.856 12.484 23.414 1.00 39.84 72 LEU A C 1
ATOM 609 O O . LEU A 1 72 ? -14.021 12.861 23.480 1.00 39.84 72 LEU A O 1
ATOM 613 N N . TYR A 1 73 ? -11.917 13.037 24.182 1.00 38.41 73 TYR A N 1
ATOM 614 C CA . TYR A 1 73 ? -12.073 14.064 25.193 1.00 38.41 73 TYR A CA 1
ATOM 615 C C . TYR A 1 73 ? -10.906 15.065 25.149 1.00 38.41 73 TYR A C 1
ATOM 617 O O . TYR A 1 73 ? -10.302 15.373 26.177 1.00 38.41 73 TYR A O 1
ATOM 625 N N . GLU A 1 74 ? -10.615 15.671 23.995 1.00 30.89 74 GLU A N 1
ATOM 626 C CA . GLU A 1 74 ? -10.016 17.016 24.005 1.00 30.89 74 GLU A CA 1
ATOM 627 C C . GLU A 1 74 ? -11.094 18.039 24.387 1.00 30.89 74 GLU A C 1
ATOM 629 O O . GLU A 1 74 ? -11.672 18.766 23.585 1.00 30.89 74 GLU A O 1
ATOM 634 N N . GLY A 1 75 ? -11.416 18.027 25.679 1.00 31.67 75 GLY A N 1
ATOM 635 C CA . GLY A 1 75 ? -12.504 18.789 26.265 1.00 31.67 75 GLY A CA 1
ATOM 636 C C . GLY A 1 75 ? -12.437 18.773 27.784 1.00 31.67 75 GLY A C 1
ATOM 637 O O . GLY A 1 75 ? -13.387 18.356 28.434 1.00 31.67 75 GLY A O 1
ATOM 638 N N . LYS A 1 76 ? -11.329 19.307 28.315 1.00 28.23 76 LYS A N 1
ATOM 639 C CA . LYS A 1 76 ? -11.002 19.558 29.732 1.00 28.23 76 LYS A CA 1
ATOM 640 C C . LYS A 1 76 ? -10.334 18.401 30.473 1.00 28.23 76 LYS A C 1
ATOM 642 O O . LYS A 1 76 ? -10.940 17.389 30.793 1.00 28.23 76 LYS A O 1
ATOM 647 N N . SER A 1 77 ? -9.101 18.695 30.886 1.00 36.94 77 SER A N 1
ATOM 648 C CA . SER A 1 77 ? -8.538 18.349 32.191 1.00 36.94 77 SER A CA 1
ATOM 649 C C . SER A 1 77 ? -9.623 18.137 33.249 1.00 36.94 77 SER A C 1
ATOM 651 O O . SER A 1 77 ? -10.108 19.095 33.847 1.00 36.94 77 SER A O 1
ATOM 653 N N . ASN A 1 78 ? -9.982 16.880 33.449 1.00 28.69 78 ASN A N 1
ATOM 654 C CA . ASN A 1 78 ? -10.267 16.217 34.710 1.00 28.69 78 ASN A CA 1
ATOM 655 C C . ASN A 1 78 ? -10.293 14.732 34.366 1.00 28.69 78 ASN A C 1
ATOM 657 O O . ASN A 1 78 ? -10.884 14.343 33.364 1.00 28.69 78 ASN A O 1
ATOM 661 N N . ILE A 1 79 ? -9.624 13.914 35.171 1.00 37.91 79 ILE A N 1
ATOM 662 C CA . ILE A 1 79 ? -9.734 12.460 35.110 1.00 37.91 79 ILE A CA 1
ATOM 663 C C . ILE A 1 79 ? -11.212 12.134 35.347 1.00 37.91 79 ILE A C 1
ATOM 665 O O . ILE A 1 79 ? -11.669 12.086 36.486 1.00 37.91 79 ILE A O 1
ATOM 669 N N . ILE A 1 80 ? -11.978 12.000 34.270 1.00 37.72 80 ILE A N 1
ATOM 670 C CA . ILE A 1 80 ? -13.245 11.297 34.289 1.00 37.72 80 ILE A CA 1
ATOM 671 C C . ILE A 1 80 ? -12.871 9.915 33.800 1.00 37.72 80 ILE A C 1
ATOM 673 O O . ILE A 1 80 ? -12.644 9.689 32.614 1.00 37.72 80 ILE A O 1
ATOM 677 N N . ASP A 1 81 ? -12.720 9.024 34.772 1.00 40.84 81 ASP A N 1
ATOM 678 C CA . ASP A 1 81 ? -12.846 7.594 34.571 1.00 40.84 81 ASP A CA 1
ATOM 679 C C . ASP A 1 81 ? -13.962 7.345 33.545 1.00 40.84 81 ASP A C 1
ATOM 681 O O . ASP A 1 81 ? -15.129 7.629 33.819 1.00 40.84 81 ASP A O 1
ATOM 685 N N . SER A 1 82 ? -13.625 6.850 32.351 1.00 44.91 82 SER A N 1
ATOM 686 C CA . SER A 1 82 ? -14.591 6.497 31.300 1.00 44.91 82 SER A CA 1
ATOM 687 C C . SER A 1 82 ? -15.301 5.182 31.637 1.00 44.91 82 SER A C 1
ATOM 689 O O . SER A 1 82 ? -15.423 4.274 30.820 1.00 44.91 82 SER A O 1
ATOM 691 N N . SER A 1 83 ? -15.738 5.078 32.892 1.00 43.91 83 SER A N 1
ATOM 692 C CA . SER A 1 83 ? -16.523 4.000 33.450 1.00 43.91 83 SER A CA 1
ATOM 693 C C . SER A 1 83 ? -17.989 4.389 33.434 1.00 43.91 83 SER A C 1
ATOM 695 O O . SER A 1 83 ? -18.395 5.294 34.161 1.00 43.91 83 SER A O 1
ATOM 697 N N . ILE A 1 84 ? -18.809 3.681 32.662 1.00 47.03 84 ILE A N 1
ATOM 698 C CA . ILE A 1 84 ? -20.255 3.719 32.895 1.00 47.03 84 ILE A CA 1
ATOM 699 C C . ILE A 1 84 ? -20.496 2.957 34.201 1.00 47.03 84 ILE A C 1
ATOM 701 O O . ILE A 1 84 ? -20.504 1.726 34.211 1.00 47.03 84 ILE A O 1
ATOM 705 N N . GLU A 1 85 ? -20.643 3.672 35.317 1.00 45.09 85 GLU A N 1
ATOM 706 C CA . GLU A 1 85 ? -21.069 3.069 36.577 1.00 45.09 85 GLU A CA 1
ATOM 707 C C . GLU A 1 85 ? -22.559 2.741 36.495 1.00 45.09 85 GLU A C 1
ATOM 709 O O . GLU A 1 85 ? -23.434 3.580 36.699 1.00 45.09 85 GLU A O 1
ATOM 714 N N . THR A 1 86 ? -22.854 1.478 36.212 1.00 44.97 86 THR A N 1
ATOM 715 C CA . THR A 1 86 ? -24.159 0.896 36.516 1.00 44.97 86 THR A CA 1
ATOM 716 C C . THR A 1 86 ? -23.933 -0.267 37.473 1.00 44.97 86 THR A C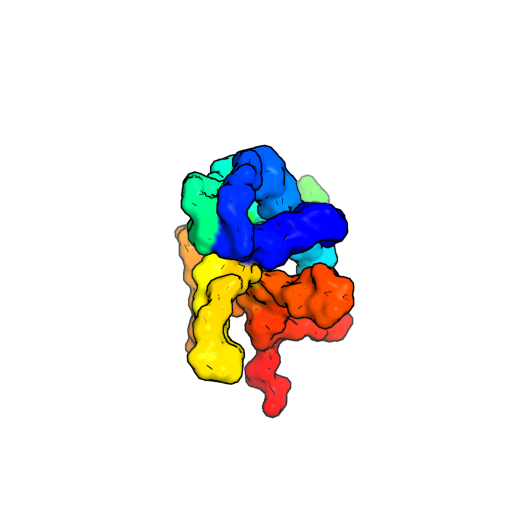 1
ATOM 718 O O . THR A 1 86 ? -23.186 -1.199 37.182 1.00 44.97 86 THR A O 1
ATOM 721 N N . ASN A 1 87 ? -24.528 -0.178 38.667 1.00 40.69 87 ASN A N 1
ATOM 722 C CA . ASN A 1 87 ? -24.583 -1.246 39.671 1.00 40.69 87 ASN A CA 1
ATOM 723 C C . ASN A 1 87 ? -23.245 -1.995 39.909 1.00 40.69 87 ASN A C 1
ATOM 725 O O . ASN A 1 87 ? -23.174 -3.213 39.742 1.00 40.69 87 ASN A O 1
ATOM 729 N N . ASN A 1 88 ? -22.197 -1.277 40.342 1.00 45.16 88 ASN A N 1
ATOM 730 C CA . ASN A 1 88 ? -20.897 -1.825 40.780 1.00 45.16 88 ASN A CA 1
ATOM 731 C C . ASN A 1 88 ? -20.034 -2.527 39.708 1.00 45.16 88 ASN A C 1
ATOM 733 O O . ASN A 1 88 ? -19.157 -3.321 40.055 1.00 45.16 88 ASN A O 1
ATOM 737 N N . LYS A 1 89 ? -20.217 -2.229 38.415 1.00 41.81 89 LYS A N 1
ATOM 738 C CA . LYS A 1 89 ? -19.267 -2.625 37.360 1.00 41.81 89 LYS A CA 1
ATOM 739 C C . LYS A 1 89 ? -18.751 -1.406 36.602 1.00 41.81 89 LYS A C 1
ATOM 741 O O . LYS A 1 89 ? -19.525 -0.666 36.008 1.00 41.81 89 LYS A O 1
ATOM 746 N N . LYS A 1 90 ? -17.429 -1.230 36.613 1.00 44.53 90 LYS A N 1
ATOM 747 C CA . LYS A 1 90 ? -16.695 -0.244 35.817 1.00 44.53 90 LYS A CA 1
ATOM 748 C C . LYS A 1 90 ? -16.507 -0.795 34.403 1.00 44.53 90 LYS A C 1
ATOM 750 O O . LYS A 1 90 ? -15.694 -1.692 34.200 1.00 44.53 90 LYS A O 1
ATOM 755 N N . PHE A 1 91 ? -17.279 -0.290 33.445 1.00 44.22 91 PHE A N 1
ATOM 756 C CA . PHE A 1 91 ? -17.109 -0.613 32.027 1.00 44.22 91 PHE A CA 1
ATOM 757 C C . PHE A 1 91 ? -16.126 0.366 31.395 1.00 44.22 91 PHE A C 1
ATOM 759 O O . PHE A 1 91 ? -16.481 1.524 31.218 1.00 44.22 91 PHE A O 1
ATOM 766 N N . LEU A 1 92 ? -14.913 -0.084 31.067 1.00 53.62 92 LEU A N 1
ATOM 767 C CA . LEU A 1 92 ? -14.030 0.670 30.176 1.00 53.62 92 LEU A CA 1
ATOM 768 C C . LEU A 1 92 ? -14.693 0.702 28.797 1.00 53.62 92 LEU A C 1
ATOM 770 O O . LEU A 1 92 ? -14.990 -0.358 28.243 1.00 53.62 92 LEU A O 1
ATOM 774 N N . LEU A 1 93 ? -14.960 1.894 28.261 1.00 53.84 93 LEU A N 1
ATOM 775 C CA . LEU A 1 93 ? -15.347 2.009 26.856 1.00 53.84 93 LEU A CA 1
ATOM 776 C C . LEU A 1 93 ? -14.226 1.408 25.991 1.00 53.84 93 LEU A C 1
ATOM 778 O O . LEU A 1 93 ? -13.053 1.668 26.278 1.00 53.84 93 LEU A O 1
ATOM 782 N N . PRO A 1 94 ? -14.551 0.611 24.958 1.00 56.22 94 PRO A N 1
ATOM 783 C CA . PRO A 1 94 ? -13.534 0.113 24.050 1.00 56.22 94 PRO A CA 1
ATOM 784 C C . PRO A 1 94 ? -12.867 1.317 23.383 1.00 56.22 94 PRO A C 1
ATOM 786 O O . PRO A 1 94 ? -13.531 2.144 22.758 1.00 56.22 94 PRO A O 1
ATOM 789 N N . SER A 1 95 ? -11.551 1.439 23.546 1.00 73.62 95 SER A N 1
ATOM 790 C CA . SER A 1 95 ? -10.776 2.393 22.761 1.00 73.62 95 SER A CA 1
ATOM 791 C C . SER A 1 95 ? -10.512 1.739 21.410 1.00 73.62 95 SER A C 1
ATOM 793 O O . SER A 1 95 ? -9.615 0.909 21.264 1.00 73.62 95 SER A O 1
ATOM 795 N N . ILE A 1 96 ? -11.381 2.031 20.448 1.00 78.00 96 ILE A N 1
ATOM 796 C CA . ILE A 1 96 ? -11.315 1.476 19.100 1.00 78.00 96 ILE A CA 1
ATOM 797 C C . ILE A 1 96 ? -10.337 2.309 18.273 1.00 78.00 96 ILE A C 1
ATOM 799 O O . ILE A 1 96 ? -10.400 3.538 18.293 1.00 78.00 96 ILE A O 1
ATOM 803 N N . THR A 1 97 ? -9.455 1.647 17.526 1.00 85.19 97 THR A N 1
ATOM 804 C CA . THR A 1 97 ? -8.534 2.321 16.611 1.00 85.19 97 THR A CA 1
ATOM 805 C C . THR A 1 97 ? -8.408 1.624 15.258 1.00 85.19 97 THR A C 1
ATOM 807 O O . THR A 1 97 ? -8.721 0.443 15.120 1.00 85.19 97 THR A O 1
ATOM 810 N N . TRP A 1 98 ? -7.932 2.368 14.261 1.00 88.19 98 TRP A N 1
ATOM 811 C CA . TRP A 1 98 ? -7.583 1.860 12.942 1.00 88.19 98 TRP A CA 1
ATOM 812 C C . TRP A 1 98 ? -6.083 1.596 12.855 1.00 88.19 98 TRP A C 1
ATOM 814 O O . TRP A 1 98 ? -5.276 2.504 13.048 1.00 88.19 98 TRP A O 1
ATOM 824 N N . SER A 1 99 ? -5.724 0.377 12.470 1.00 90.56 99 SER A N 1
ATOM 825 C CA . SER A 1 99 ? -4.373 0.025 12.025 1.00 90.56 99 SER A CA 1
ATOM 826 C C . SER A 1 99 ? -4.440 -0.468 10.594 1.00 90.56 99 SER A C 1
ATOM 828 O O . SER A 1 99 ? -5.465 -0.983 10.169 1.00 90.56 99 SER A O 1
ATOM 830 N N . GLY A 1 100 ? -3.373 -0.341 9.825 1.00 92.75 100 GLY A N 1
ATOM 831 C CA . GLY A 1 100 ? -3.396 -0.720 8.426 1.00 92.75 100 GLY A CA 1
ATOM 832 C C . GLY A 1 100 ? -2.035 -1.033 7.856 1.00 92.75 100 GLY A C 1
ATOM 833 O O . GLY A 1 100 ? -1.001 -0.730 8.445 1.00 92.75 100 GLY A O 1
ATOM 834 N N . VAL A 1 101 ? -2.059 -1.632 6.676 1.00 95.31 101 VAL A N 1
ATOM 835 C CA . VAL A 1 101 ? -0.870 -1.899 5.876 1.00 95.31 101 VAL A CA 1
ATOM 836 C C .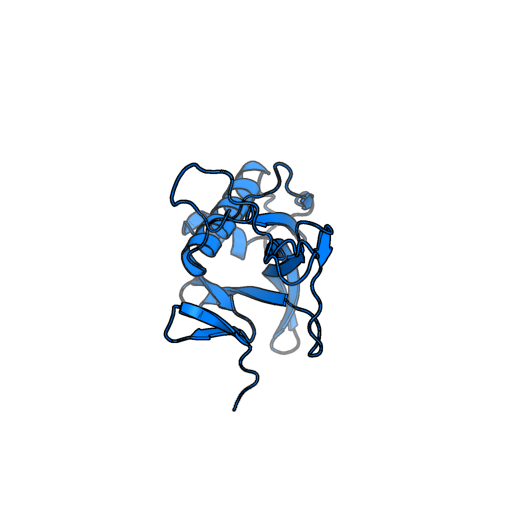 VAL A 1 101 ? -1.065 -1.283 4.502 1.00 95.31 101 VAL A C 1
ATOM 838 O O . VAL A 1 101 ? -2.096 -1.493 3.866 1.00 95.31 101 VAL A O 1
ATOM 841 N N . MET A 1 102 ? -0.077 -0.516 4.047 1.00 97.44 102 MET A N 1
ATOM 842 C CA . MET A 1 102 ? 0.014 -0.061 2.664 1.00 97.44 102 MET A CA 1
ATOM 843 C C . MET A 1 102 ? 1.141 -0.821 1.981 1.00 97.44 102 MET A C 1
ATOM 845 O O . MET A 1 102 ? 2.273 -0.825 2.469 1.00 97.44 102 MET A O 1
ATOM 849 N N . GLY A 1 103 ? 0.835 -1.447 0.852 1.00 96.94 103 GLY A N 1
ATOM 850 C CA . GLY A 1 103 ? 1.784 -2.246 0.091 1.00 96.94 103 GLY A CA 1
ATOM 851 C C . GLY A 1 103 ? 1.765 -1.894 -1.384 1.00 96.94 103 GLY A C 1
ATOM 852 O O . GLY A 1 103 ? 0.749 -1.443 -1.913 1.00 96.94 103 GLY A O 1
ATOM 853 N N . GLY A 1 104 ? 2.899 -2.104 -2.043 1.00 96.38 104 GLY A N 1
ATOM 854 C CA . GLY A 1 104 ? 3.004 -2.028 -3.490 1.00 96.38 104 GLY A CA 1
ATOM 855 C C . GLY A 1 104 ? 3.830 -3.178 -4.039 1.00 96.38 104 GLY A C 1
ATOM 856 O O . GLY A 1 104 ? 4.854 -3.513 -3.449 1.00 96.38 104 GLY A O 1
ATOM 857 N N . ASP A 1 105 ? 3.379 -3.778 -5.136 1.00 94.62 105 ASP A N 1
ATOM 858 C CA . ASP A 1 105 ? 4.040 -4.923 -5.766 1.00 94.62 105 ASP A CA 1
ATOM 859 C C . ASP A 1 105 ? 3.695 -5.025 -7.260 1.00 94.62 105 ASP A C 1
ATOM 861 O O . ASP A 1 105 ? 2.717 -4.436 -7.739 1.00 94.62 105 ASP A O 1
ATOM 865 N N . MET A 1 106 ? 4.490 -5.800 -7.994 1.00 92.06 106 MET A N 1
ATOM 866 C CA . MET A 1 106 ? 4.206 -6.183 -9.371 1.00 92.06 106 MET A CA 1
ATOM 867 C C . MET A 1 106 ? 3.129 -7.265 -9.403 1.00 92.06 106 MET A C 1
ATOM 869 O O . MET A 1 106 ? 3.304 -8.368 -8.890 1.00 92.06 106 MET A O 1
ATOM 873 N N . ILE A 1 107 ? 2.012 -6.969 -10.063 1.00 86.25 107 ILE A N 1
ATOM 874 C CA . ILE A 1 107 ? 0.937 -7.933 -10.288 1.00 86.25 107 ILE A CA 1
ATOM 875 C C . ILE A 1 107 ? 0.801 -8.229 -11.778 1.00 86.25 107 ILE A C 1
ATOM 877 O O . ILE A 1 107 ? 0.784 -7.331 -12.622 1.00 86.25 107 ILE A O 1
ATOM 881 N N . GLY A 1 108 ? 0.683 -9.511 -12.116 1.00 82.19 108 GLY A N 1
ATOM 882 C CA . GLY A 1 108 ? 0.355 -9.931 -13.471 1.00 82.19 108 GLY A CA 1
ATOM 883 C C . GLY A 1 108 ? -1.104 -9.609 -13.783 1.00 82.19 108 GLY A C 1
ATOM 884 O O . GLY A 1 108 ? -2.010 -10.231 -13.233 1.00 82.19 108 GLY A O 1
ATOM 885 N N . SER A 1 109 ? -1.338 -8.669 -14.693 1.00 72.75 109 SER A N 1
ATOM 886 C CA . SER A 1 109 ? -2.652 -8.403 -15.271 1.00 72.75 109 SER A CA 1
ATOM 887 C C . SER A 1 109 ? -2.771 -9.103 -16.621 1.00 72.75 109 SER A C 1
ATOM 889 O O . SER A 1 109 ? -1.841 -9.076 -17.428 1.00 72.75 109 SER A O 1
ATOM 891 N N . LYS A 1 110 ? -3.911 -9.747 -16.886 1.00 71.69 110 LYS A N 1
ATOM 892 C CA . LYS A 1 110 ? -4.208 -10.317 -18.205 1.00 71.69 110 LYS A CA 1
ATOM 893 C C . LYS A 1 110 ? -5.037 -9.328 -19.007 1.00 71.69 110 LYS A C 1
ATOM 895 O O . LYS A 1 110 ? -6.190 -9.080 -18.669 1.00 71.69 110 LYS A O 1
ATOM 900 N N . GLU A 1 111 ? -4.480 -8.844 -20.108 1.00 65.56 111 GLU A N 1
ATOM 901 C CA . GLU A 1 111 ? -5.198 -8.026 -21.080 1.00 65.56 111 GLU A CA 1
ATOM 902 C C . GLU A 1 111 ? -4.970 -8.600 -22.485 1.00 65.56 111 GLU A C 1
ATOM 904 O O . GLU A 1 111 ? -3.833 -8.780 -22.920 1.00 65.56 111 GLU A O 1
ATOM 909 N N . ASN A 1 112 ? -6.054 -8.933 -23.197 1.00 69.56 112 ASN A N 1
ATOM 910 C CA . ASN A 1 112 ? -6.017 -9.501 -24.556 1.00 69.56 112 ASN A CA 1
ATOM 911 C C . ASN A 1 112 ? -5.080 -10.724 -24.707 1.00 69.56 112 ASN A C 1
ATOM 913 O O . ASN A 1 112 ? -4.227 -10.750 -25.596 1.00 69.56 112 ASN A O 1
ATOM 917 N N . ASP A 1 113 ? -5.205 -11.711 -23.810 1.00 75.06 113 ASP A N 1
ATOM 918 C CA . ASP A 1 113 ? -4.377 -12.933 -23.751 1.00 75.06 113 ASP A CA 1
ATOM 919 C C . ASP A 1 113 ? -2.864 -12.704 -23.565 1.00 75.06 113 ASP A C 1
ATOM 921 O O . ASP A 1 113 ? -2.065 -13.639 -23.664 1.00 75.06 113 ASP A O 1
ATOM 925 N N . LYS A 1 114 ? -2.452 -11.477 -23.230 1.00 71.75 114 LYS A N 1
ATOM 926 C CA . LYS A 1 114 ? -1.088 -11.147 -22.816 1.00 71.75 114 LYS A CA 1
ATOM 927 C C . LYS A 1 114 ? -1.071 -10.851 -21.323 1.00 71.75 114 LYS A C 1
ATOM 929 O O . LYS A 1 114 ? -1.898 -10.093 -20.821 1.00 71.75 114 LYS A O 1
ATOM 934 N N . THR A 1 115 ? -0.119 -11.448 -20.615 1.00 76.50 115 THR A N 1
ATOM 935 C CA . THR A 1 115 ? 0.182 -11.053 -19.238 1.00 76.50 115 THR A CA 1
ATOM 936 C C . THR A 1 115 ? 1.100 -9.842 -19.291 1.00 76.50 115 THR A C 1
ATOM 938 O O . THR A 1 115 ? 2.208 -9.936 -19.818 1.00 76.50 115 THR A O 1
ATOM 941 N N . GLN A 1 116 ? 0.635 -8.716 -18.765 1.00 79.00 116 GLN A N 1
ATOM 942 C CA . GLN A 1 116 ? 1.460 -7.549 -18.495 1.00 79.00 116 GLN A CA 1
ATOM 943 C C . GLN A 1 116 ? 1.616 -7.415 -16.985 1.00 79.00 116 GLN A C 1
ATOM 945 O O . GLN A 1 116 ? 0.628 -7.387 -16.255 1.00 79.00 116 GLN A O 1
ATOM 950 N N . GLU A 1 117 ? 2.853 -7.324 -16.515 1.00 82.31 117 GLU A N 1
ATOM 951 C CA . GLU A 1 117 ? 3.117 -6.983 -15.122 1.00 82.31 117 GLU A CA 1
ATOM 952 C C . GLU A 1 117 ? 2.940 -5.476 -14.940 1.00 82.31 117 GLU A C 1
ATOM 954 O O . GLU A 1 117 ? 3.514 -4.667 -15.676 1.00 82.31 117 GLU A O 1
ATOM 959 N N . ILE A 1 118 ? 2.099 -5.099 -13.983 1.00 86.12 118 ILE A N 1
ATOM 960 C CA . ILE A 1 118 ? 1.848 -3.709 -13.618 1.00 86.12 118 ILE A CA 1
ATOM 961 C C . ILE A 1 118 ? 2.167 -3.521 -12.143 1.00 86.12 118 ILE A C 1
ATOM 963 O O . ILE A 1 118 ? 1.866 -4.388 -11.324 1.00 86.12 118 ILE A O 1
ATOM 967 N N . PHE A 1 119 ? 2.753 -2.379 -11.800 1.00 89.94 119 PHE A N 1
ATOM 968 C CA . PHE A 1 119 ? 2.935 -2.020 -10.403 1.00 89.94 119 PHE A CA 1
ATOM 969 C C . PHE A 1 119 ? 1.583 -1.604 -9.813 1.00 89.94 119 PHE A C 1
ATOM 971 O O . PHE A 1 119 ? 0.930 -0.691 -10.327 1.00 89.94 119 PHE A O 1
ATOM 978 N N . SER A 1 120 ? 1.162 -2.274 -8.746 1.00 93.00 120 SER A N 1
ATOM 979 C CA . SER A 1 120 ? -0.089 -2.019 -8.035 1.00 93.00 120 SER A CA 1
ATOM 980 C C . SER A 1 120 ? 0.197 -1.577 -6.613 1.00 93.00 120 SER A C 1
ATOM 982 O O . SER A 1 120 ? 1.156 -2.039 -6.006 1.00 93.00 120 SER A O 1
ATOM 984 N N . VAL A 1 121 ? -0.649 -0.700 -6.074 1.00 96.69 121 VAL A N 1
ATOM 985 C CA . VAL A 1 121 ? -0.592 -0.261 -4.677 1.00 96.69 121 VAL A CA 1
ATOM 986 C C . VAL A 1 121 ? -1.963 -0.442 -4.046 1.00 96.69 121 VAL A C 1
ATOM 988 O O . VAL A 1 121 ? -2.971 0.011 -4.595 1.00 96.69 121 VAL A O 1
ATOM 991 N N . SER A 1 122 ? -1.987 -1.060 -2.872 1.00 96.56 122 SER A N 1
ATOM 992 C CA . SER A 1 122 ? -3.183 -1.236 -2.056 1.00 96.56 122 SER A CA 1
ATOM 993 C C . SER A 1 122 ? -2.930 -0.822 -0.613 1.00 96.56 122 SER A C 1
ATOM 995 O O . SER A 1 122 ? -1.793 -0.773 -0.138 1.00 96.56 122 SER A O 1
ATOM 997 N N . LEU A 1 123 ? -4.012 -0.515 0.090 1.00 96.94 123 LEU A N 1
ATOM 998 C CA . LEU A 1 123 ? -3.999 -0.206 1.507 1.00 96.94 123 LEU A CA 1
ATOM 999 C C . LEU A 1 123 ? -5.207 -0.862 2.164 1.00 96.94 123 LEU A C 1
ATOM 1001 O O . LEU A 1 123 ? -6.336 -0.651 1.727 1.00 96.94 123 LEU A O 1
ATOM 1005 N N . THR A 1 124 ? -4.965 -1.625 3.223 1.00 94.56 124 THR A N 1
ATOM 1006 C CA . THR A 1 124 ? -6.018 -2.268 4.014 1.00 94.56 124 THR A CA 1
ATOM 1007 C C . THR A 1 124 ? -5.990 -1.704 5.424 1.00 94.56 124 THR A C 1
ATOM 1009 O O . THR A 1 124 ? -4.952 -1.749 6.085 1.00 94.56 124 THR A O 1
ATOM 1012 N N . LEU A 1 125 ? -7.122 -1.170 5.876 1.00 92.31 125 LEU A N 1
ATOM 1013 C CA . LEU A 1 125 ? -7.361 -0.764 7.256 1.00 92.31 125 LEU A CA 1
ATOM 1014 C C . LEU A 1 125 ? -8.126 -1.863 7.993 1.00 92.31 125 LEU A C 1
ATOM 1016 O O . LEU A 1 125 ? -9.039 -2.474 7.448 1.00 92.31 125 LEU A O 1
ATOM 1020 N N . PHE A 1 126 ? -7.772 -2.063 9.252 1.00 89.25 126 PHE A N 1
ATOM 1021 C CA . PHE A 1 126 ? -8.326 -3.030 10.183 1.00 89.25 126 PHE A CA 1
ATOM 1022 C C . PHE A 1 126 ? -8.766 -2.301 11.447 1.00 89.25 126 PHE A C 1
ATOM 1024 O O . PHE A 1 126 ? -8.017 -1.485 11.995 1.00 89.25 126 PHE A O 1
ATOM 1031 N N . LEU A 1 127 ? -9.948 -2.643 11.943 1.00 87.38 127 LEU A N 1
ATOM 1032 C CA . LEU A 1 127 ? -10.426 -2.132 13.219 1.00 87.38 127 LEU A CA 1
ATOM 1033 C C . LEU A 1 127 ? -9.851 -2.960 14.377 1.00 87.38 127 LEU A C 1
ATOM 1035 O O . LEU A 1 127 ? -9.920 -4.191 14.367 1.00 87.38 127 LEU A O 1
ATOM 1039 N N . PHE A 1 128 ? -9.301 -2.295 15.388 1.00 84.69 128 PHE A N 1
ATOM 1040 C CA . PHE A 1 128 ? -8.689 -2.916 16.560 1.00 84.69 128 PHE A CA 1
ATOM 1041 C C . PHE A 1 128 ? -9.292 -2.387 17.859 1.00 84.69 128 PHE A C 1
ATOM 1043 O O . PHE A 1 128 ? -9.559 -1.196 18.006 1.00 84.69 128 PHE A O 1
ATOM 1050 N N . ASP A 1 129 ? -9.434 -3.283 18.830 1.00 80.44 129 ASP A N 1
ATOM 1051 C CA . ASP A 1 129 ? -9.563 -2.929 20.235 1.00 80.44 129 ASP A CA 1
ATOM 1052 C C . ASP A 1 129 ? -8.158 -2.626 20.765 1.00 80.44 129 ASP A C 1
ATOM 1054 O O . ASP A 1 129 ? -7.331 -3.529 20.915 1.00 80.44 129 ASP A O 1
ATOM 1058 N N . SER A 1 130 ? -7.864 -1.353 21.026 1.00 76.12 130 SER A N 1
ATOM 1059 C CA . SER A 1 130 ? -6.531 -0.933 21.466 1.00 76.12 130 SER A CA 1
ATOM 1060 C C . SER A 1 130 ? -6.199 -1.374 22.897 1.00 76.12 130 SER A C 1
ATOM 1062 O O . SER A 1 130 ? -5.020 -1.481 23.243 1.00 76.12 130 SER A O 1
ATOM 1064 N N . ILE A 1 131 ? -7.210 -1.687 23.719 1.00 77.38 131 ILE A N 1
ATOM 1065 C CA . ILE A 1 131 ? -7.028 -2.142 25.103 1.00 77.38 131 ILE A CA 1
ATOM 1066 C C . ILE A 1 131 ? -6.574 -3.599 25.095 1.00 77.38 131 ILE A C 1
ATOM 1068 O O . ILE A 1 131 ? -5.559 -3.943 25.705 1.00 77.38 131 ILE A O 1
ATOM 1072 N N . ASN A 1 132 ? -7.312 -4.446 24.377 1.00 78.88 132 ASN A N 1
ATOM 1073 C CA . ASN A 1 132 ? -7.028 -5.879 24.297 1.00 78.88 132 ASN A CA 1
ATOM 1074 C C . ASN A 1 132 ? -5.979 -6.218 23.228 1.00 78.88 132 ASN A C 1
ATOM 1076 O O . ASN A 1 132 ? -5.407 -7.305 23.254 1.00 78.88 132 ASN A O 1
ATOM 1080 N N . LYS A 1 133 ? -5.676 -5.270 22.331 1.00 77.88 133 LYS A N 1
ATOM 1081 C CA . LYS A 1 133 ? -4.785 -5.433 21.171 1.00 77.88 133 LYS A CA 1
ATOM 1082 C C . LYS A 1 133 ? -5.266 -6.525 20.218 1.00 77.88 133 LYS A C 1
ATOM 1084 O O . LYS A 1 133 ? -4.469 -7.250 19.624 1.00 77.88 133 LYS A O 1
ATOM 1089 N N . GLU A 1 134 ? -6.580 -6.631 20.068 1.00 83.00 134 GLU A N 1
ATOM 1090 C CA . GLU A 1 134 ? -7.229 -7.637 19.234 1.00 83.00 134 GLU A CA 1
ATOM 1091 C C . GLU A 1 134 ? -7.953 -6.979 18.063 1.00 83.00 134 GLU A C 1
ATOM 1093 O O . GLU A 1 134 ? -8.558 -5.915 18.196 1.00 83.00 134 GLU A O 1
ATOM 1098 N N . ARG A 1 135 ? -7.896 -7.624 16.894 1.00 82.50 135 ARG A N 1
ATOM 1099 C CA . ARG A 1 135 ? -8.654 -7.188 15.719 1.00 82.50 135 ARG A CA 1
ATOM 1100 C C . ARG A 1 135 ? -10.138 -7.440 15.967 1.00 82.50 135 ARG A C 1
ATOM 1102 O O . ARG A 1 135 ? -10.527 -8.580 16.233 1.00 82.50 135 ARG A O 1
ATOM 1109 N N . ILE A 1 136 ? -10.953 -6.406 15.806 1.00 82.94 136 ILE A N 1
ATOM 1110 C CA . ILE A 1 136 ? -12.406 -6.513 15.899 1.00 82.94 136 ILE A CA 1
ATOM 1111 C C . ILE A 1 136 ? -12.917 -7.297 14.686 1.00 82.94 136 ILE A C 1
ATOM 1113 O O . ILE A 1 136 ? -12.485 -7.097 13.549 1.00 82.94 13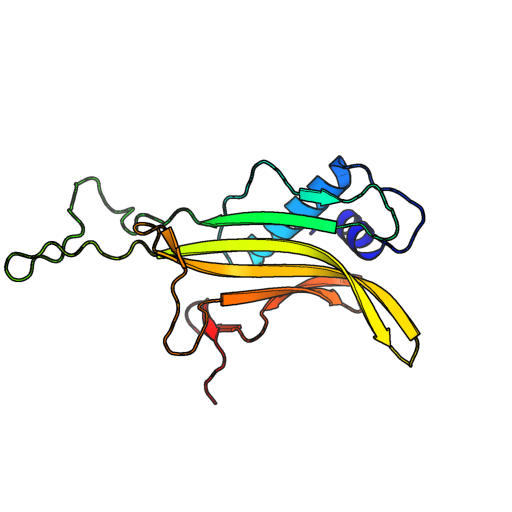6 ILE A O 1
ATOM 1117 N N . ARG A 1 137 ? -13.807 -8.252 14.950 1.00 78.69 137 ARG A N 1
ATOM 1118 C CA . ARG A 1 137 ? -14.516 -9.034 13.936 1.00 78.69 137 ARG A CA 1
ATOM 1119 C C . ARG A 1 137 ? -15.998 -8.753 14.112 1.00 78.69 137 ARG A C 1
ATOM 1121 O O . ARG A 1 137 ? -16.495 -8.850 15.232 1.00 78.69 137 ARG A O 1
ATOM 1128 N N . LEU A 1 138 ? -16.674 -8.385 13.032 1.00 70.69 138 LEU A N 1
ATOM 1129 C CA . LEU A 1 138 ? -18.125 -8.225 13.034 1.00 70.69 138 LEU A CA 1
ATOM 1130 C C . LEU A 1 138 ? -18.767 -9.591 12.811 1.00 70.69 138 LEU A C 1
ATOM 1132 O O . LEU A 1 138 ? -18.170 -10.485 12.212 1.00 70.69 138 LEU A O 1
ATOM 1136 N N . ASP A 1 139 ? -20.021 -9.738 13.220 1.00 68.38 139 ASP A N 1
ATOM 1137 C CA . ASP A 1 139 ? -20.798 -10.941 12.907 1.00 68.38 139 ASP A CA 1
ATOM 1138 C C . ASP A 1 139 ? -20.973 -11.134 11.385 1.00 68.38 139 ASP A C 1
ATOM 1140 O O . ASP A 1 139 ? -21.178 -12.251 10.912 1.00 68.38 139 ASP A O 1
ATOM 1144 N N . THR A 1 140 ? -20.836 -10.052 10.609 1.00 66.50 140 THR A N 1
ATOM 1145 C CA . THR A 1 140 ? -20.840 -10.042 9.139 1.00 66.50 140 THR A CA 1
ATOM 1146 C C . THR A 1 140 ? -19.499 -10.443 8.511 1.00 66.50 140 THR A C 1
ATOM 1148 O O . THR A 1 140 ? -19.449 -10.672 7.304 1.00 66.50 140 THR A O 1
ATOM 1151 N N . GLY A 1 141 ? -18.418 -10.559 9.293 1.00 70.00 141 GLY A N 1
ATOM 1152 C CA . GLY A 1 141 ? -17.084 -10.907 8.801 1.00 70.00 141 GLY A CA 1
ATOM 1153 C C . GLY A 1 141 ? -15.956 -10.049 9.385 1.00 70.00 141 GLY A C 1
ATOM 1154 O O . GLY A 1 141 ? -15.921 -9.730 10.573 1.00 70.00 141 GLY A O 1
ATOM 1155 N N . GLU A 1 142 ? -14.963 -9.715 8.561 1.00 68.31 142 GLU A N 1
ATOM 1156 C CA . GLU A 1 142 ? -13.838 -8.882 8.997 1.00 68.31 142 GLU A CA 1
ATOM 1157 C C . GLU A 1 142 ? -14.203 -7.387 8.971 1.00 68.31 142 GLU A C 1
ATOM 1159 O O . GLU A 1 142 ? -14.790 -6.908 8.006 1.00 68.31 142 GLU A O 1
ATOM 1164 N N . SER A 1 143 ? -13.821 -6.631 10.010 1.00 78.62 143 SER A N 1
ATOM 1165 C CA . SER A 1 143 ? -13.876 -5.160 10.012 1.00 78.62 143 SER A CA 1
ATOM 1166 C C . SER A 1 143 ? -12.706 -4.585 9.214 1.00 78.62 143 SER A C 1
ATOM 1168 O O . SER A 1 143 ? -11.749 -4.065 9.80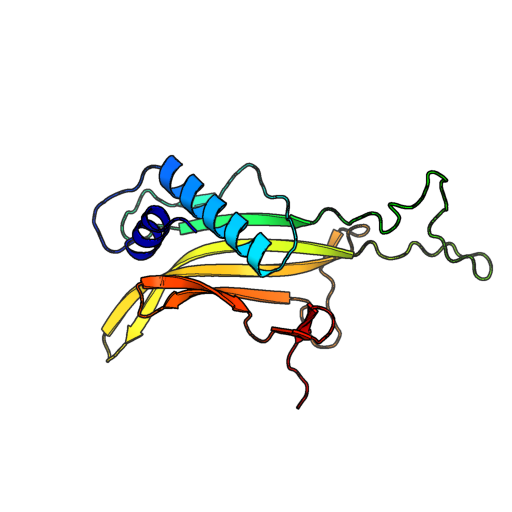1 1.00 78.62 143 SER A O 1
ATOM 1170 N N . ILE A 1 144 ? -12.746 -4.742 7.891 1.00 86.69 144 ILE A N 1
ATOM 1171 C CA . ILE A 1 144 ? -11.701 -4.234 7.000 1.00 86.69 144 ILE A CA 1
ATOM 1172 C C . ILE A 1 144 ? -12.237 -3.235 5.991 1.00 86.69 144 ILE A C 1
ATOM 1174 O O . ILE A 1 144 ? -13.338 -3.388 5.470 1.00 86.69 144 ILE A O 1
ATOM 1178 N N . ILE A 1 145 ? -11.408 -2.241 5.692 1.00 88.19 145 ILE A N 1
ATOM 1179 C CA . ILE A 1 145 ? -11.644 -1.285 4.617 1.00 88.19 145 ILE A CA 1
ATOM 1180 C C . ILE A 1 145 ? -10.451 -1.348 3.676 1.00 88.19 145 ILE A C 1
ATOM 1182 O O . ILE A 1 145 ? -9.308 -1.165 4.098 1.00 88.19 145 ILE A O 1
ATOM 1186 N N . GLU A 1 146 ? -10.716 -1.605 2.401 1.00 92.00 146 GLU A N 1
ATOM 1187 C CA . GLU A 1 146 ? -9.678 -1.746 1.387 1.00 92.00 146 GLU A CA 1
ATOM 1188 C C . GLU A 1 146 ? -9.691 -0.582 0.404 1.00 92.00 146 GLU A C 1
ATOM 1190 O O . GLU A 1 146 ? -10.740 -0.090 -0.021 1.00 92.00 146 GLU A O 1
ATOM 1195 N N . PHE A 1 147 ? -8.493 -0.166 0.012 1.00 94.62 147 PHE A N 1
ATOM 1196 C CA . PHE A 1 147 ? -8.259 0.889 -0.954 1.00 94.62 147 PHE A CA 1
ATOM 1197 C C . PHE A 1 147 ? -7.201 0.459 -1.958 1.00 94.62 147 PHE A C 1
ATOM 1199 O O . PHE A 1 147 ? -6.261 -0.269 -1.637 1.00 94.62 147 PHE A O 1
ATOM 1206 N N . VAL A 1 148 ? -7.317 0.977 -3.174 1.00 95.56 148 VAL A N 1
ATOM 1207 C CA . VAL A 1 148 ? -6.317 0.810 -4.228 1.00 95.56 148 VAL A CA 1
ATOM 1208 C C . VAL A 1 148 ? -5.952 2.160 -4.817 1.00 95.56 148 VAL A C 1
ATOM 1210 O O . VAL A 1 148 ? -6.815 3.024 -4.990 1.00 95.56 148 VAL A O 1
ATOM 1213 N N . TYR A 1 149 ? -4.675 2.343 -5.139 1.00 95.88 149 TYR A N 1
ATOM 1214 C CA . TYR A 1 149 ? -4.220 3.506 -5.891 1.00 95.88 149 TYR A CA 1
ATOM 1215 C C . TYR A 1 149 ? -4.231 3.157 -7.378 1.00 95.88 149 TYR A C 1
ATOM 1217 O O . TYR A 1 149 ? -3.442 2.333 -7.844 1.00 95.88 149 TYR A O 1
ATOM 1225 N N . LYS A 1 150 ? -5.157 3.748 -8.135 1.00 92.31 150 LYS A N 1
ATOM 1226 C CA . LYS A 1 150 ? -5.408 3.382 -9.531 1.00 92.31 150 LYS A CA 1
ATOM 1227 C C . LYS A 1 150 ? -4.923 4.462 -10.484 1.00 92.31 150 LYS A C 1
ATOM 1229 O O . LYS A 1 150 ? -5.280 5.627 -10.338 1.00 92.31 150 LYS A O 1
ATOM 1234 N N . LYS A 1 151 ? -4.186 4.052 -11.518 1.00 90.50 151 LYS A N 1
ATOM 1235 C CA . LYS A 1 151 ? -3.814 4.906 -12.651 1.00 90.50 151 LYS A CA 1
ATOM 1236 C C . LYS A 1 151 ? -5.014 5.169 -13.571 1.00 90.50 151 LYS A C 1
ATOM 1238 O O . LYS A 1 151 ? -5.702 4.240 -13.996 1.00 90.50 151 LYS A O 1
ATOM 1243 N N . HIS A 1 152 ? -5.222 6.431 -13.925 1.00 87.12 152 HIS A N 1
ATOM 1244 C CA . HIS A 1 152 ? -6.204 6.910 -14.899 1.00 87.12 152 HIS A CA 1
ATOM 1245 C C . HIS A 1 152 ? -5.595 7.092 -16.287 1.00 87.12 152 HIS A C 1
ATOM 1247 O O . HIS A 1 152 ? -4.378 7.152 -16.470 1.00 87.12 152 HIS A O 1
ATOM 1253 N N . SER A 1 153 ? -6.468 7.245 -17.284 1.00 84.81 153 SER A N 1
ATOM 1254 C CA . SER A 1 153 ? -6.091 7.475 -18.685 1.00 84.81 153 SER A CA 1
ATOM 1255 C C . SER A 1 153 ? -5.316 8.777 -18.910 1.00 84.81 153 SER A C 1
ATOM 1257 O O . SER A 1 153 ? -4.533 8.866 -19.851 1.00 84.81 153 SER A O 1
ATOM 1259 N N . ASN A 1 154 ? -5.488 9.770 -18.035 1.00 85.31 154 ASN A N 1
ATOM 1260 C CA . ASN A 1 154 ? -4.721 11.018 -18.048 1.00 85.31 154 ASN A CA 1
ATOM 1261 C C . ASN A 1 154 ? -3.315 10.879 -17.427 1.00 85.31 154 ASN A C 1
ATOM 1263 O O . ASN A 1 154 ? -2.604 11.872 -17.318 1.00 85.31 154 ASN A O 1
ATOM 1267 N N . GLY A 1 155 ? -2.918 9.671 -17.010 1.00 84.25 155 GLY A N 1
ATOM 1268 C CA . GLY A 1 155 ? -1.611 9.388 -16.421 1.00 84.25 155 GLY A CA 1
ATOM 1269 C C . GLY A 1 155 ? -1.518 9.628 -14.914 1.00 84.25 155 GLY A C 1
ATOM 1270 O O . GLY A 1 155 ? -0.503 9.247 -14.330 1.00 84.25 155 GLY A O 1
ATOM 1271 N N . HIS A 1 156 ? -2.559 10.194 -14.296 1.00 90.38 156 HIS A N 1
ATOM 1272 C CA . HIS A 1 156 ? -2.618 10.446 -12.860 1.00 90.38 156 HIS A CA 1
ATOM 1273 C C . HIS A 1 156 ? -3.209 9.275 -12.088 1.00 90.38 156 HIS A C 1
ATOM 1275 O O . HIS A 1 156 ? -4.032 8.525 -12.603 1.00 90.38 156 HIS A O 1
ATOM 1281 N N . GLY A 1 157 ? -2.797 9.123 -10.840 1.00 92.06 157 GLY A N 1
ATOM 1282 C CA . GLY A 1 157 ? -3.346 8.174 -9.894 1.00 92.06 157 GLY A CA 1
ATOM 1283 C C . GLY A 1 157 ? -4.355 8.813 -8.948 1.00 92.06 157 GLY A C 1
ATOM 1284 O O . GLY A 1 157 ? -4.331 10.019 -8.701 1.00 92.06 157 GLY A O 1
ATOM 1285 N N . ASN A 1 158 ? -5.249 7.996 -8.406 1.00 94.50 158 ASN A N 1
ATOM 1286 C CA . ASN A 1 158 ? -6.055 8.362 -7.248 1.00 94.50 158 ASN A CA 1
ATOM 1287 C C . ASN A 1 158 ? -6.338 7.140 -6.370 1.00 94.50 158 ASN A C 1
ATOM 1289 O O . ASN A 1 158 ? -6.322 5.998 -6.832 1.00 94.50 158 ASN A O 1
ATOM 1293 N N . TRP A 1 159 ? -6.655 7.397 -5.106 1.00 95.12 159 TRP A N 1
ATOM 1294 C CA . TRP A 1 159 ? -7.209 6.379 -4.224 1.00 95.12 159 TRP A CA 1
ATOM 1295 C C . TRP A 1 159 ? -8.671 6.094 -4.563 1.00 95.12 159 TRP A C 1
ATOM 1297 O O . TRP A 1 159 ? -9.455 7.002 -4.851 1.00 95.12 159 TRP A O 1
ATOM 1307 N N . ILE A 1 160 ? -9.023 4.815 -4.521 1.00 92.94 160 ILE A N 1
ATOM 1308 C CA . ILE A 1 160 ? -10.376 4.297 -4.698 1.00 92.94 160 ILE A CA 1
ATOM 1309 C C . ILE A 1 160 ? -10.633 3.329 -3.548 1.00 92.94 160 ILE A C 1
ATOM 1311 O O . ILE A 1 160 ? -9.810 2.450 -3.301 1.00 92.94 160 ILE A O 1
ATOM 1315 N N . SER A 1 161 ? -11.756 3.485 -2.854 1.00 91.12 161 SER A N 1
ATOM 1316 C CA . SER A 1 161 ? -12.232 2.501 -1.882 1.00 91.12 161 SER A CA 1
ATOM 1317 C C . SER A 1 161 ? -12.883 1.316 -2.595 1.00 91.12 161 SER A C 1
ATOM 1319 O O . SER A 1 161 ? -13.582 1.467 -3.600 1.00 91.12 161 SER A O 1
ATOM 1321 N N . LEU A 1 162 ? -12.665 0.117 -2.071 1.00 88.25 162 LEU A N 1
ATOM 1322 C CA . LEU A 1 162 ? -13.259 -1.108 -2.585 1.00 88.25 162 LEU A CA 1
ATOM 1323 C C . LEU A 1 162 ? -14.464 -1.478 -1.728 1.00 88.25 162 LEU A C 1
ATOM 1325 O O . LEU A 1 162 ? -14.310 -2.050 -0.659 1.00 88.25 162 LEU A O 1
ATOM 1329 N N . GLY A 1 163 ? -15.666 -1.138 -2.188 1.00 78.50 163 GLY A N 1
ATOM 1330 C CA . GLY A 1 163 ? -16.896 -1.523 -1.487 1.00 78.50 163 GLY A CA 1
ATOM 1331 C C . GLY A 1 163 ? -17.320 -0.589 -0.350 1.00 78.50 163 GLY A C 1
ATOM 1332 O O . GLY A 1 163 ? -18.363 -0.819 0.239 1.00 78.50 163 GLY A O 1
ATOM 1333 N N . TRP A 1 164 ? -16.582 0.496 -0.094 1.00 81.69 164 TRP A N 1
ATOM 1334 C CA . TRP A 1 164 ? -16.894 1.459 0.970 1.00 81.69 164 TRP A CA 1
ATOM 1335 C C . TRP A 1 164 ? -17.174 2.849 0.413 1.00 81.69 164 TRP A C 1
ATOM 1337 O O . TRP A 1 164 ? -16.486 3.283 -0.509 1.00 81.69 164 TRP A O 1
ATOM 1347 N N . HIS A 1 165 ? -18.163 3.562 0.942 1.00 80.88 165 HIS A N 1
ATOM 1348 C CA . HIS A 1 165 ? -18.549 4.901 0.482 1.00 80.88 165 HIS A CA 1
ATOM 1349 C C . HIS A 1 165 ? -18.656 5.865 1.652 1.00 80.88 165 HIS A C 1
ATOM 1351 O O . HIS A 1 165 ? -18.984 5.458 2.759 1.00 80.88 165 HIS A O 1
ATOM 1357 N N . LYS A 1 166 ? -18.393 7.151 1.395 1.00 80.62 166 LYS A N 1
ATOM 1358 C CA . LYS A 1 166 ? -18.698 8.197 2.370 1.00 80.62 166 LYS A CA 1
ATOM 1359 C C . LYS A 1 166 ? -20.196 8.466 2.381 1.00 80.62 166 LYS A C 1
ATOM 1361 O O . LYS A 1 166 ? -20.772 8.735 1.325 1.00 80.62 166 LYS A O 1
ATOM 1366 N N . ASP A 1 167 ? -20.796 8.417 3.556 1.00 80.00 167 ASP A N 1
ATOM 1367 C CA . ASP A 1 167 ? -22.179 8.810 3.765 1.00 80.00 167 ASP A CA 1
ATOM 1368 C C . ASP A 1 167 ? -22.342 10.348 3.781 1.00 80.00 167 ASP A C 1
ATOM 1370 O O . ASP A 1 167 ? -21.424 11.112 3.458 1.00 80.00 167 ASP A O 1
ATOM 1374 N N . ILE A 1 168 ? -23.531 10.827 4.158 1.00 80.75 168 ILE A N 1
ATOM 1375 C CA . ILE A 1 168 ? -23.827 12.267 4.243 1.00 80.75 168 ILE A CA 1
ATOM 1376 C C . ILE A 1 168 ? -23.047 12.993 5.352 1.00 80.75 168 ILE A C 1
ATOM 1378 O O . ILE A 1 168 ? -22.970 14.223 5.327 1.00 80.75 168 ILE A O 1
ATOM 1382 N N . TYR A 1 169 ? -22.484 12.258 6.311 1.00 78.94 169 TYR A N 1
ATOM 1383 C CA . TYR A 1 169 ? -21.656 12.775 7.397 1.00 78.94 169 TYR A CA 1
ATOM 1384 C C . TYR A 1 169 ? -20.154 12.667 7.082 1.00 78.94 169 TYR A C 1
ATOM 1386 O O . TYR A 1 169 ? -19.331 13.246 7.790 1.00 78.94 169 TYR A O 1
ATOM 1394 N N . GLY A 1 170 ? -19.793 12.022 5.968 1.00 75.12 170 GLY A N 1
ATOM 1395 C CA . GLY A 1 170 ? -18.413 11.814 5.540 1.00 75.12 170 GLY A CA 1
ATOM 1396 C C . GLY A 1 170 ? -17.757 10.579 6.160 1.00 75.12 170 GLY A C 1
ATOM 1397 O O . GLY A 1 170 ? -16.540 10.419 6.017 1.00 75.12 170 GLY A O 1
ATOM 1398 N N . GLU A 1 171 ? -18.543 9.732 6.824 1.00 75.06 171 GLU A N 1
ATOM 1399 C CA . GLU A 1 171 ? -18.124 8.478 7.446 1.00 75.06 171 GLU A CA 1
ATOM 1400 C C . GLU A 1 171 ? -18.117 7.354 6.405 1.00 75.06 171 GLU A C 1
ATOM 1402 O O . GLU A 1 171 ? -18.930 7.350 5.484 1.00 75.06 171 GLU A O 1
ATOM 1407 N N . TRP A 1 172 ? -17.153 6.434 6.498 1.00 76.38 172 TRP A N 1
ATOM 1408 C CA . TRP A 1 172 ? -17.014 5.339 5.534 1.00 76.38 172 TRP A CA 1
ATOM 1409 C C . TRP A 1 172 ? -17.890 4.150 5.928 1.00 76.38 172 TRP A C 1
ATOM 1411 O O . TRP A 1 172 ? -17.663 3.551 6.974 1.00 76.38 172 TRP A O 1
ATOM 1421 N N . GLU A 1 173 ? -18.809 3.774 5.042 1.00 70.69 173 GLU A N 1
ATOM 1422 C CA . GLU A 1 173 ? -19.791 2.698 5.223 1.00 70.69 173 GLU A CA 1
ATOM 1423 C C . GLU A 1 173 ? -19.672 1.634 4.119 1.00 70.69 173 GLU A C 1
ATOM 1425 O O . GLU A 1 173 ? -19.359 1.963 2.970 1.00 70.69 173 GLU A O 1
ATOM 1430 N N . ASP A 1 174 ? -19.913 0.363 4.461 1.00 69.44 174 ASP A N 1
ATOM 1431 C CA . ASP A 1 174 ? -19.967 -0.750 3.500 1.00 69.44 174 ASP A CA 1
ATOM 1432 C C . ASP A 1 174 ? -21.263 -0.637 2.683 1.00 69.44 174 ASP A C 1
ATOM 1434 O O . ASP A 1 174 ? -22.336 -0.392 3.235 1.00 69.44 174 ASP A O 1
ATOM 1438 N N . ILE A 1 175 ? -21.207 -0.849 1.366 1.00 61.91 175 ILE A N 1
ATOM 1439 C CA . ILE A 1 175 ? -22.383 -0.736 0.474 1.00 61.91 175 ILE A CA 1
ATOM 1440 C C . ILE A 1 175 ? -23.284 -1.972 0.576 1.00 61.91 175 ILE A C 1
ATOM 1442 O O . ILE A 1 175 ? -24.016 -2.296 -0.356 1.00 61.91 175 ILE A O 1
ATOM 1446 N N . GLN A 1 176 ? -23.280 -2.706 1.683 1.00 57.50 176 GLN A N 1
ATOM 1447 C CA . GLN A 1 176 ? -24.166 -3.858 1.822 1.00 57.50 176 GLN A CA 1
ATOM 1448 C C . GLN A 1 176 ? -25.640 -3.487 2.030 1.00 57.50 176 GLN A C 1
ATOM 1450 O O . GLN A 1 176 ? -26.342 -4.244 2.676 1.00 57.50 176 GLN A O 1
ATOM 1455 N N . TYR A 1 177 ? -26.151 -2.387 1.470 1.00 42.88 177 TYR A N 1
ATOM 1456 C CA . TYR A 1 177 ? -27.593 -2.144 1.390 1.00 42.88 177 TYR A CA 1
ATOM 1457 C C . TYR A 1 177 ? -27.966 -1.304 0.160 1.00 42.88 177 TYR A C 1
ATOM 1459 O O . TYR A 1 177 ? -27.972 -0.078 0.219 1.00 42.88 177 TYR A O 1
ATOM 1467 N N . GLU A 1 178 ? -28.282 -1.988 -0.945 1.00 36.97 178 GLU A N 1
ATOM 1468 C CA . GLU A 1 178 ? -29.604 -1.966 -1.612 1.00 36.97 178 GLU A CA 1
ATOM 1469 C C . GLU A 1 178 ? -29.747 -3.130 -2.609 1.00 36.97 178 GLU A C 1
ATOM 1471 O O . GLU A 1 178 ? -28.870 -3.298 -3.488 1.00 36.97 178 GLU A O 1
#

Foldseek 3Di:
DDLVLLVVLFCQLVDQDQDDPVSVVVNVVVVQVQVCVVLVHDKAWDPDKDWDRPRSNKTKIKIKIWDDQPPPPPDDDDPPQCFPDDPPDGDDDQSKIKIKMKMWTWDFDDDPNDTDTTIWIKMKIFIARPVVRDTDADPVGGPMKMWIFDADPVRDTHIDTDQWDQDPVGDTDGPPDD

pLDDT: mean 80.43, std 18.57, range [28.23, 97.44]